Protein AF-M0MUR0-F1 (afdb_monomer_lite)

Structure (mmCIF, N/CA/C/O backbone):
data_AF-M0MUR0-F1
#
_entry.id   AF-M0MUR0-F1
#
loop_
_atom_site.group_PDB
_atom_site.id
_atom_site.type_symbol
_atom_site.label_atom_id
_atom_site.label_alt_id
_atom_site.label_comp_id
_atom_site.label_asym_id
_atom_site.label_entity_id
_atom_site.label_seq_id
_atom_site.pdbx_PDB_ins_code
_atom_site.Cartn_x
_atom_site.Cartn_y
_atom_site.Cartn_z
_atom_site.occupancy
_atom_site.B_iso_or_equiv
_atom_site.auth_seq_id
_atom_site.auth_comp_id
_atom_site.auth_asym_id
_atom_site.auth_atom_id
_atom_site.pdbx_PDB_model_num
ATOM 1 N N . MET A 1 1 ? 17.598 -5.494 -8.082 1.00 53.75 1 MET A N 1
ATOM 2 C CA . MET A 1 1 ? 16.829 -6.664 -7.593 1.00 53.75 1 MET A CA 1
ATOM 3 C C . MET A 1 1 ? 15.725 -6.942 -8.624 1.00 53.75 1 MET A C 1
ATOM 5 O O . MET A 1 1 ? 15.616 -6.169 -9.564 1.00 53.75 1 MET A O 1
ATOM 9 N N . GLY A 1 2 ? 14.998 -8.063 -8.595 1.00 64.81 2 GLY A N 1
ATOM 10 C CA . GLY A 1 2 ? 13.947 -8.349 -9.597 1.00 64.81 2 GLY A CA 1
ATOM 11 C C . GLY A 1 2 ? 12.565 -7.883 -9.129 1.00 64.81 2 GLY A C 1
ATOM 12 O O . GLY A 1 2 ? 12.301 -7.934 -7.931 1.00 64.81 2 GLY A O 1
ATOM 13 N N . ILE A 1 3 ? 11.683 -7.473 -10.050 1.00 72.69 3 ILE A N 1
ATOM 14 C CA . ILE A 1 3 ? 10.266 -7.203 -9.737 1.00 72.69 3 ILE A CA 1
ATOM 15 C C . ILE A 1 3 ? 9.633 -8.487 -9.191 1.00 72.69 3 ILE A C 1
ATOM 17 O O . ILE A 1 3 ? 9.778 -9.545 -9.808 1.00 72.69 3 ILE A O 1
ATOM 21 N N . ARG A 1 4 ? 8.939 -8.404 -8.051 1.00 80.81 4 ARG A N 1
ATOM 22 C CA . ARG A 1 4 ? 8.220 -9.555 -7.498 1.00 80.81 4 ARG A CA 1
ATOM 23 C C . ARG A 1 4 ? 7.003 -9.872 -8.363 1.00 80.81 4 ARG A C 1
ATOM 25 O O . ARG A 1 4 ? 6.283 -8.973 -8.785 1.00 80.81 4 ARG A O 1
ATOM 32 N N . GLU A 1 5 ? 6.771 -11.159 -8.608 1.00 84.50 5 GLU A N 1
ATOM 33 C CA . GLU A 1 5 ? 5.604 -11.620 -9.375 1.00 84.50 5 GLU A CA 1
ATOM 34 C C . GLU A 1 5 ? 4.337 -11.735 -8.518 1.00 84.50 5 GLU A C 1
ATOM 36 O O . GLU A 1 5 ? 3.237 -11.794 -9.062 1.00 84.50 5 GLU A O 1
ATOM 41 N N . THR A 1 6 ? 4.474 -11.740 -7.187 1.00 90.75 6 THR A N 1
ATOM 42 C CA . THR A 1 6 ? 3.337 -11.787 -6.262 1.00 90.75 6 THR A CA 1
ATOM 43 C C . THR A 1 6 ? 2.451 -10.547 -6.438 1.00 90.75 6 THR A C 1
ATOM 45 O O . THR A 1 6 ? 2.978 -9.426 -6.405 1.00 90.75 6 THR A O 1
ATOM 48 N N . PRO A 1 7 ? 1.129 -10.705 -6.612 1.00 92.94 7 PRO A N 1
ATOM 49 C CA . PRO A 1 7 ? 0.198 -9.580 -6.662 1.00 92.94 7 PRO A CA 1
ATOM 50 C C . PRO A 1 7 ? 0.280 -8.703 -5.393 1.00 92.94 7 PRO A C 1
ATOM 52 O O . PRO A 1 7 ? 0.527 -9.243 -4.312 1.00 92.94 7 PRO A O 1
ATOM 55 N N . PRO A 1 8 ? 0.131 -7.366 -5.486 1.00 93.75 8 PRO A N 1
ATOM 56 C CA . PRO A 1 8 ? 0.186 -6.473 -4.322 1.00 93.75 8 PRO A CA 1
ATOM 57 C C . PRO A 1 8 ? -0.798 -6.837 -3.200 1.00 93.75 8 PRO A C 1
ATOM 59 O O . PRO A 1 8 ? -0.445 -6.764 -2.024 1.00 93.75 8 PRO A O 1
ATOM 62 N N . GLU A 1 9 ? -2.000 -7.287 -3.551 1.00 94.56 9 GLU A N 1
ATOM 63 C CA . GLU A 1 9 ? -3.059 -7.687 -2.622 1.00 94.56 9 GLU A CA 1
ATOM 64 C C . GLU A 1 9 ? -2.659 -8.871 -1.724 1.00 94.56 9 GLU A C 1
ATOM 66 O O . GLU A 1 9 ? -3.087 -8.955 -0.572 1.00 94.56 9 GLU A O 1
ATOM 71 N N . ASP A 1 10 ? -1.766 -9.737 -2.210 1.00 96.31 10 ASP A N 1
ATOM 72 C CA . ASP A 1 10 ? -1.272 -10.912 -1.486 1.00 96.31 10 ASP A CA 1
ATOM 73 C C . ASP A 1 10 ? -0.056 -10.596 -0.596 1.00 96.31 10 ASP A C 1
ATOM 75 O O . ASP A 1 10 ? 0.392 -11.448 0.178 1.00 96.31 10 ASP A O 1
ATOM 79 N N . LEU A 1 11 ? 0.505 -9.384 -0.687 1.00 94.12 11 LEU A N 1
ATOM 80 C CA . LEU A 1 11 ? 1.650 -8.971 0.123 1.00 94.12 11 LEU A CA 1
ATOM 81 C C . LEU A 1 11 ? 1.224 -8.525 1.520 1.00 94.12 11 LEU A C 1
ATOM 83 O O . LEU A 1 11 ? 0.257 -7.773 1.706 1.00 94.12 11 LEU A O 1
ATOM 87 N N . ALA A 1 12 ? 2.021 -8.900 2.524 1.00 94.88 12 ALA A N 1
ATOM 88 C CA . ALA A 1 12 ? 1.883 -8.313 3.847 1.00 94.88 12 ALA A CA 1
ATOM 89 C C . ALA A 1 12 ? 2.206 -6.810 3.794 1.00 94.88 12 ALA A C 1
ATOM 91 O O . ALA A 1 12 ? 3.040 -6.368 3.006 1.00 94.88 12 ALA A O 1
ATOM 92 N N . GLU A 1 13 ? 1.600 -6.010 4.674 1.00 92.56 13 GLU A N 1
ATOM 93 C CA . GLU A 1 13 ? 1.769 -4.546 4.680 1.00 92.56 13 GLU A CA 1
ATOM 94 C C . GLU A 1 13 ? 3.247 -4.121 4.694 1.00 92.56 13 GLU A C 1
ATOM 96 O O . GLU A 1 13 ? 3.681 -3.302 3.889 1.00 92.56 13 GLU A O 1
ATOM 101 N N . ARG A 1 14 ? 4.065 -4.753 5.544 1.00 93.81 14 ARG A N 1
ATOM 102 C CA . ARG A 1 14 ? 5.508 -4.473 5.604 1.00 93.81 14 ARG A CA 1
ATOM 103 C C . ARG A 1 14 ? 6.234 -4.783 4.296 1.00 93.81 14 ARG A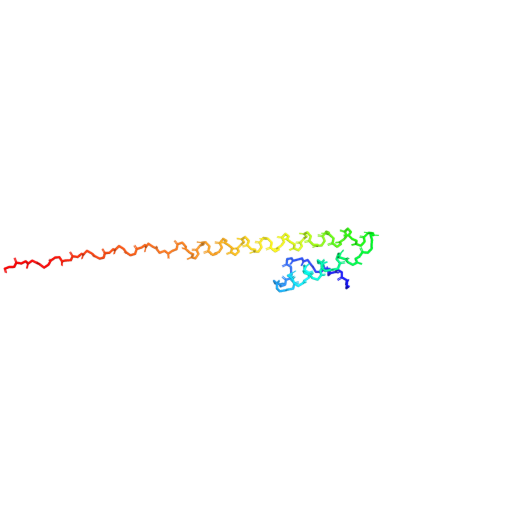 C 1
ATOM 105 O O . ARG A 1 14 ? 7.198 -4.099 3.973 1.00 93.81 14 ARG A O 1
ATOM 112 N N . GLU A 1 15 ? 5.810 -5.816 3.580 1.00 94.19 15 GLU A N 1
ATOM 113 C CA . GLU A 1 15 ? 6.425 -6.238 2.321 1.00 94.19 15 GLU A CA 1
ATOM 114 C C . GLU A 1 15 ? 6.026 -5.314 1.174 1.00 94.19 15 GLU A C 1
ATOM 116 O O . GLU A 1 15 ? 6.880 -4.970 0.362 1.00 94.19 15 GLU A O 1
ATOM 121 N N . LEU A 1 16 ? 4.764 -4.879 1.165 1.00 94.00 16 LEU A N 1
ATOM 122 C CA . LEU A 1 16 ? 4.199 -3.903 0.239 1.00 94.00 16 LEU A CA 1
ATOM 123 C C . LEU A 1 16 ? 4.968 -2.572 0.311 1.00 94.00 16 LEU A C 1
ATOM 125 O O . LEU A 1 16 ? 5.463 -2.074 -0.699 1.00 94.00 16 LEU A O 1
ATOM 129 N N . PHE A 1 17 ? 5.142 -2.035 1.526 1.00 92.88 17 PHE A N 1
ATOM 130 C CA . PHE A 1 17 ? 5.903 -0.803 1.746 1.00 92.88 17 PHE A CA 1
ATOM 131 C C . PHE A 1 17 ? 7.395 -0.970 1.449 1.00 92.88 17 PHE A C 1
ATOM 133 O O . PHE A 1 17 ? 7.990 -0.079 0.845 1.00 92.88 17 PHE A O 1
ATOM 140 N N . ALA A 1 18 ? 8.002 -2.091 1.853 1.00 93.06 18 ALA A N 1
ATOM 141 C CA . ALA A 1 18 ? 9.412 -2.350 1.574 1.00 93.06 18 ALA A CA 1
ATOM 142 C C . ALA A 1 18 ? 9.679 -2.394 0.065 1.00 93.06 18 ALA A C 1
ATOM 144 O O . ALA A 1 18 ? 10.571 -1.699 -0.407 1.00 93.06 18 ALA A O 1
ATOM 145 N N . GLU A 1 19 ? 8.865 -3.134 -0.693 1.00 92.38 19 GLU A N 1
ATOM 146 C CA . GLU A 1 19 ? 9.008 -3.216 -2.147 1.00 92.38 19 GLU A CA 1
ATOM 147 C C . GLU A 1 19 ? 8.797 -1.848 -2.805 1.00 92.38 19 GLU A C 1
ATOM 149 O O . GLU A 1 19 ? 9.563 -1.458 -3.681 1.00 92.38 19 GLU A O 1
ATOM 154 N N . PHE A 1 20 ? 7.803 -1.073 -2.365 1.00 91.25 20 PHE A N 1
ATOM 155 C CA . PHE A 1 20 ? 7.579 0.264 -2.908 1.00 91.25 20 PHE A CA 1
ATOM 156 C C . PHE A 1 20 ? 8.793 1.191 -2.716 1.00 91.25 20 PHE A C 1
ATOM 158 O O . PHE A 1 20 ? 9.201 1.869 -3.662 1.00 91.25 20 PHE A O 1
ATOM 165 N N . VAL A 1 21 ? 9.3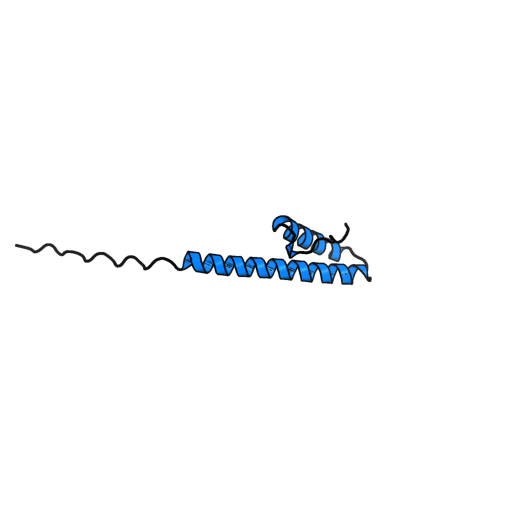89 1.198 -1.519 1.00 90.00 21 VAL A N 1
ATOM 166 C CA . VAL A 1 21 ? 10.574 2.016 -1.204 1.00 90.00 21 VAL A CA 1
ATOM 167 C C . VAL A 1 21 ? 11.804 1.536 -1.972 1.00 90.00 21 VAL A C 1
ATOM 169 O O . VAL A 1 21 ? 12.477 2.353 -2.594 1.00 90.00 21 VAL A O 1
ATOM 172 N N . GLU A 1 22 ? 12.059 0.226 -1.993 1.00 88.62 22 GLU A N 1
ATOM 173 C CA . GLU A 1 22 ? 13.155 -0.370 -2.770 1.00 88.62 22 GLU A CA 1
AT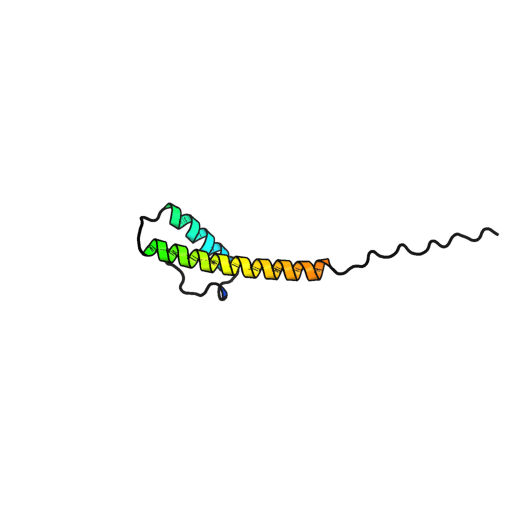OM 174 C C . GLU A 1 22 ? 13.057 0.033 -4.242 1.00 88.62 22 GLU A C 1
ATOM 176 O O . GLU A 1 22 ? 14.040 0.448 -4.858 1.00 88.62 22 GLU A O 1
ATOM 181 N N . LEU A 1 23 ? 11.846 -0.025 -4.800 1.00 86.62 23 LEU A N 1
ATOM 182 C CA . LEU A 1 23 ? 11.630 0.392 -6.168 1.00 86.62 23 LEU A CA 1
ATOM 183 C C . LEU A 1 23 ? 11.916 1.884 -6.330 1.00 86.62 23 LEU A C 1
ATOM 185 O O . LEU A 1 23 ? 12.587 2.216 -7.298 1.00 86.62 23 LEU A O 1
ATOM 189 N N . LEU A 1 24 ? 11.456 2.781 -5.448 1.00 82.25 24 LEU A N 1
ATOM 190 C CA . LEU A 1 24 ? 11.742 4.224 -5.546 1.00 82.25 24 LEU A CA 1
ATOM 191 C C . LEU A 1 24 ? 13.244 4.526 -5.644 1.00 82.25 24 LEU A C 1
ATOM 193 O O . LEU A 1 24 ? 13.636 5.317 -6.511 1.00 82.25 24 LEU A O 1
ATOM 197 N N . ASP A 1 25 ? 14.061 3.855 -4.836 1.00 77.31 25 ASP A N 1
ATOM 198 C CA . ASP A 1 25 ? 15.518 4.003 -4.860 1.00 77.31 25 ASP A CA 1
ATOM 199 C C . ASP A 1 25 ? 16.107 3.529 -6.203 1.00 77.31 25 ASP A C 1
ATOM 201 O O . ASP A 1 25 ? 16.899 4.241 -6.821 1.00 77.31 25 ASP A O 1
ATOM 205 N N . GLU A 1 26 ? 15.630 2.405 -6.752 1.00 70.75 26 GLU A N 1
ATOM 206 C CA . GLU A 1 26 ? 16.121 1.876 -8.035 1.00 70.75 26 GLU A CA 1
ATOM 207 C C . GLU A 1 26 ? 15.808 2.779 -9.253 1.00 70.75 26 GLU A C 1
ATOM 209 O O . GLU A 1 26 ? 16.556 2.753 -10.232 1.00 70.75 26 GLU A O 1
ATOM 214 N N . SER A 1 27 ? 14.759 3.627 -9.242 1.00 59.56 27 SER A N 1
ATOM 215 C CA . SER A 1 27 ? 14.560 4.577 -10.374 1.00 59.56 27 SER A CA 1
ATOM 216 C C . SER A 1 27 ? 15.618 5.655 -10.460 1.00 59.56 27 SER A C 1
ATOM 218 O O . SER A 1 27 ? 15.790 6.218 -11.537 1.00 59.56 27 SER A O 1
ATOM 220 N N . ALA A 1 28 ? 16.268 5.994 -9.348 1.00 60.47 28 ALA A N 1
ATOM 221 C CA . ALA A 1 28 ? 17.303 7.014 -9.372 1.00 60.47 28 ALA A CA 1
ATOM 222 C C . ALA A 1 28 ? 18.549 6.525 -10.133 1.00 60.47 28 ALA A C 1
ATOM 224 O O . ALA A 1 28 ? 19.318 7.344 -10.632 1.00 60.47 28 ALA A O 1
ATOM 225 N N . GLU A 1 29 ? 18.717 5.203 -10.256 1.00 60.00 29 GLU A N 1
ATOM 226 C CA . GLU A 1 29 ? 19.922 4.561 -10.788 1.00 60.00 29 GLU A CA 1
ATOM 227 C C . GLU A 1 29 ? 19.717 3.837 -12.135 1.00 60.00 29 GLU A C 1
ATOM 229 O O . GLU A 1 29 ? 20.692 3.398 -12.743 1.00 60.00 29 GLU A O 1
ATOM 234 N N . SER A 1 30 ? 18.481 3.693 -12.636 1.00 57.03 30 SER A N 1
ATOM 235 C CA . SER A 1 30 ? 18.201 2.851 -13.813 1.00 57.03 30 SER A CA 1
ATOM 236 C C . SER A 1 30 ? 18.285 3.604 -15.152 1.00 57.03 30 SER A C 1
ATOM 238 O O . SER A 1 30 ? 17.534 4.547 -15.401 1.00 57.03 30 SER A O 1
ATOM 240 N N . GLU A 1 31 ? 19.172 3.153 -16.049 1.00 57.31 31 GLU A N 1
ATOM 241 C CA . GLU A 1 31 ? 19.276 3.625 -17.439 1.00 57.31 31 GLU A CA 1
ATOM 242 C C . GLU A 1 31 ? 18.067 3.172 -18.294 1.00 57.31 31 GLU A C 1
ATOM 244 O O . GLU A 1 31 ? 17.596 2.036 -18.212 1.00 57.31 31 GLU A O 1
ATOM 249 N N . ALA A 1 32 ? 17.553 4.095 -19.115 1.00 58.22 32 ALA A N 1
ATOM 250 C CA . ALA A 1 32 ? 16.246 4.050 -19.779 1.00 58.22 32 ALA A CA 1
ATOM 251 C C . ALA A 1 32 ? 15.969 2.797 -20.644 1.00 58.22 32 ALA A C 1
ATOM 253 O O . ALA A 1 32 ? 16.774 2.415 -21.496 1.00 58.22 32 ALA A O 1
ATOM 254 N N . GLY A 1 33 ? 14.767 2.210 -20.507 1.00 66.06 33 GLY A N 1
ATOM 255 C CA . GLY A 1 33 ? 14.317 1.081 -21.333 1.00 66.06 33 GLY A CA 1
ATOM 256 C C . GLY A 1 33 ? 12.997 0.416 -20.902 1.00 66.06 33 GLY A C 1
ATOM 257 O O . GLY A 1 33 ? 12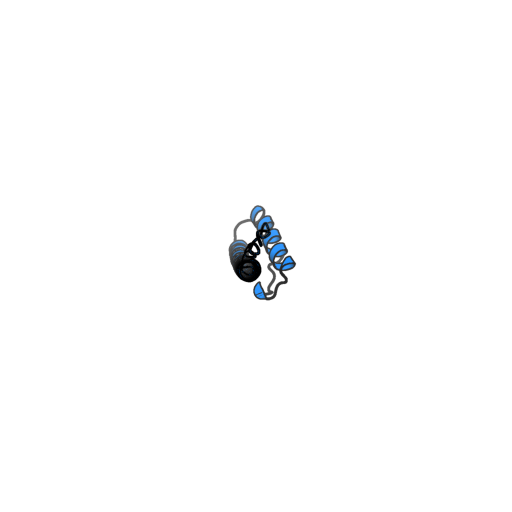.257 0.922 -20.063 1.00 66.06 33 GLY A O 1
ATOM 258 N N . TYR A 1 34 ? 12.699 -0.758 -21.480 1.00 58.84 34 TYR A N 1
ATOM 259 C CA . TYR A 1 34 ? 11.506 -1.588 -21.198 1.00 58.84 34 TYR A CA 1
ATOM 260 C C . TYR A 1 34 ? 11.385 -2.020 -19.719 1.00 58.84 34 TYR A C 1
ATOM 262 O O . TYR A 1 34 ? 10.282 -2.236 -19.215 1.00 58.84 34 TYR A O 1
ATOM 270 N N . SER A 1 35 ? 12.512 -2.091 -19.007 1.00 75.81 35 SER A N 1
ATOM 271 C CA . SER A 1 35 ? 12.589 -2.297 -17.556 1.00 75.81 35 SER A CA 1
ATOM 272 C C . SER A 1 35 ? 11.916 -1.166 -16.776 1.00 75.81 35 SER A C 1
ATOM 274 O O . SER A 1 35 ? 11.148 -1.430 -15.858 1.00 75.81 35 SER A O 1
ATOM 276 N N . GLU A 1 36 ? 12.119 0.086 -17.181 1.00 79.25 36 GLU A N 1
ATOM 277 C CA . GLU A 1 36 ? 11.589 1.261 -16.486 1.00 79.25 36 GLU A CA 1
ATOM 278 C C . GLU A 1 36 ? 10.054 1.332 -16.563 1.00 79.25 36 GLU A C 1
ATOM 280 O O . GLU A 1 36 ? 9.385 1.668 -15.586 1.00 79.25 36 GLU A O 1
ATOM 285 N N . ALA A 1 37 ? 9.472 0.962 -17.709 1.00 83.75 37 ALA A N 1
ATOM 286 C CA . ALA A 1 37 ? 8.020 0.900 -17.874 1.00 83.75 37 ALA A CA 1
ATOM 287 C C . ALA A 1 37 ? 7.385 -0.151 -16.950 1.00 83.75 37 ALA A C 1
ATOM 289 O O . ALA A 1 37 ? 6.365 0.122 -16.318 1.00 83.75 37 ALA A O 1
ATOM 290 N N . ARG A 1 38 ? 8.013 -1.327 -16.819 1.00 84.69 38 ARG A N 1
ATOM 291 C CA . ARG A 1 38 ? 7.564 -2.360 -15.876 1.00 84.69 38 ARG A CA 1
ATOM 292 C C . ARG A 1 38 ? 7.714 -1.932 -14.421 1.00 84.69 38 ARG A C 1
ATOM 294 O O . ARG A 1 38 ? 6.802 -2.174 -13.638 1.00 84.69 38 ARG A O 1
ATOM 301 N N . LEU A 1 39 ? 8.817 -1.273 -14.070 1.00 86.38 39 LEU A N 1
ATOM 302 C CA . LEU A 1 39 ? 9.031 -0.750 -12.718 1.00 86.38 39 LEU A CA 1
ATOM 303 C C . LEU A 1 39 ? 7.985 0.317 -12.366 1.00 86.38 39 LEU A C 1
ATOM 305 O O . LEU A 1 39 ? 7.422 0.282 -11.276 1.00 86.38 39 LEU A O 1
ATOM 309 N N . ARG A 1 40 ? 7.662 1.229 -13.297 1.00 87.25 40 ARG A N 1
ATOM 310 C CA . ARG A 1 40 ? 6.585 2.215 -13.100 1.00 87.25 40 ARG A CA 1
ATOM 311 C C . ARG A 1 40 ? 5.223 1.559 -12.913 1.00 87.25 40 ARG A C 1
ATOM 313 O O . ARG A 1 40 ? 4.507 1.959 -12.003 1.00 87.25 40 ARG A O 1
ATOM 320 N N . ALA A 1 41 ? 4.879 0.582 -13.754 1.00 90.00 41 ALA A N 1
ATOM 321 C CA . ALA A 1 41 ? 3.614 -0.141 -13.635 1.00 90.00 41 ALA A CA 1
ATOM 322 C C . ALA A 1 41 ? 3.507 -0.809 -12.259 1.00 90.00 41 ALA A C 1
ATOM 324 O O . ALA A 1 41 ? 2.569 -0.537 -11.519 1.00 90.00 41 ALA A O 1
ATOM 325 N N . ARG A 1 42 ? 4.549 -1.544 -11.852 1.00 92.19 42 ARG A N 1
ATOM 326 C CA . ARG A 1 42 ? 4.582 -2.194 -10.542 1.00 92.19 42 ARG A CA 1
ATOM 327 C C . ARG A 1 42 ? 4.422 -1.206 -9.386 1.00 92.19 42 ARG A C 1
ATOM 329 O O . ARG A 1 42 ? 3.699 -1.488 -8.440 1.00 92.19 42 ARG A O 1
ATOM 336 N N . ARG A 1 43 ? 5.075 -0.042 -9.447 1.00 91.56 43 ARG A N 1
ATOM 337 C CA . ARG A 1 43 ? 4.909 0.995 -8.415 1.00 91.56 43 ARG A CA 1
ATOM 338 C C . ARG A 1 43 ? 3.500 1.551 -8.355 1.00 91.56 43 ARG A C 1
ATOM 340 O O . ARG A 1 43 ? 3.036 1.840 -7.261 1.00 91.56 43 ARG A O 1
ATOM 347 N N . ALA A 1 44 ? 2.861 1.749 -9.505 1.00 93.25 44 ALA A N 1
ATOM 348 C CA . ALA A 1 44 ? 1.484 2.217 -9.550 1.00 93.25 44 ALA A CA 1
ATOM 349 C C . ALA A 1 44 ? 0.552 1.202 -8.877 1.00 93.25 44 ALA A C 1
ATOM 351 O O . ALA A 1 44 ? -0.261 1.601 -8.050 1.00 93.25 44 ALA A O 1
ATOM 352 N N . ASP A 1 45 ? 0.744 -0.091 -9.152 1.00 95.25 45 ASP A N 1
ATOM 353 C CA . ASP A 1 45 ? -0.046 -1.163 -8.542 1.00 95.25 45 ASP A CA 1
ATOM 354 C C . ASP A 1 45 ? 0.170 -1.227 -7.018 1.00 95.25 45 ASP A C 1
ATOM 356 O O . ASP A 1 45 ? -0.789 -1.281 -6.253 1.00 95.25 45 ASP A O 1
ATOM 360 N N . LEU A 1 46 ? 1.427 -1.141 -6.557 1.00 95.25 46 LEU A N 1
ATOM 361 C CA . LEU A 1 46 ? 1.749 -1.093 -5.124 1.00 95.25 46 LEU A CA 1
ATOM 362 C C . LEU A 1 46 ? 1.141 0.140 -4.438 1.00 95.25 46 LEU A C 1
ATOM 364 O O . LEU A 1 46 ? 0.617 0.029 -3.335 1.00 95.25 46 LEU A O 1
ATOM 368 N N . LEU A 1 47 ? 1.203 1.313 -5.075 1.00 95.25 47 LEU A N 1
ATOM 369 C CA . LEU A 1 47 ? 0.625 2.546 -4.534 1.00 95.25 47 LEU A CA 1
ATOM 370 C C . LEU A 1 47 ? -0.896 2.488 -4.433 1.00 95.25 47 LEU A C 1
ATOM 372 O O . LEU A 1 47 ? -1.441 2.997 -3.456 1.00 95.25 47 LEU A O 1
ATOM 376 N N . ALA A 1 48 ? -1.562 1.898 -5.426 1.00 96.88 48 ALA A N 1
ATOM 377 C CA . ALA A 1 48 ? -3.007 1.718 -5.404 1.00 96.88 48 ALA A CA 1
ATOM 378 C C . ALA A 1 48 ? -3.421 0.861 -4.199 1.00 96.88 48 ALA A C 1
ATOM 380 O O . ALA A 1 48 ? -4.217 1.309 -3.380 1.00 96.88 48 ALA A O 1
ATOM 381 N N . GLU A 1 49 ? -2.777 -0.294 -4.013 1.00 97.69 49 GLU A N 1
ATOM 382 C CA . GLU A 1 49 ? -3.051 -1.183 -2.879 1.00 97.69 49 GLU A CA 1
ATOM 383 C C . GLU A 1 49 ? -2.747 -0.522 -1.522 1.00 97.69 49 GLU A C 1
ATOM 385 O O . GLU A 1 49 ? -3.511 -0.665 -0.566 1.00 97.69 49 GLU A O 1
ATOM 390 N N . ILE A 1 50 ? -1.648 0.242 -1.415 1.00 96.19 50 ILE A N 1
ATOM 391 C CA . ILE A 1 50 ? -1.348 1.029 -0.206 1.00 96.19 50 ILE A CA 1
ATOM 392 C C . ILE A 1 50 ? -2.491 2.012 0.082 1.00 96.19 50 ILE A C 1
ATOM 394 O O . ILE A 1 50 ? -2.928 2.124 1.228 1.00 96.19 50 ILE A O 1
ATOM 398 N N . GLY A 1 51 ? -2.964 2.725 -0.943 1.00 96.50 51 GLY A N 1
ATOM 399 C CA . GLY A 1 51 ? -4.062 3.683 -0.834 1.00 96.50 51 GLY A CA 1
ATOM 400 C C . GLY A 1 51 ? -5.354 3.035 -0.343 1.00 96.50 51 GLY A C 1
ATOM 401 O O . GLY A 1 51 ? -5.921 3.498 0.647 1.00 96.50 51 GLY A O 1
ATOM 402 N N . ASP A 1 52 ? -5.758 1.926 -0.961 1.00 97.38 52 ASP A N 1
ATOM 403 C CA . ASP A 1 52 ? -6.986 1.200 -0.617 1.00 97.38 52 ASP A CA 1
ATOM 404 C C . ASP A 1 52 ? -6.963 0.707 0.842 1.00 97.38 52 ASP A C 1
ATOM 406 O O . ASP A 1 52 ? -7.943 0.844 1.584 1.00 97.38 52 ASP A O 1
ATOM 410 N N . ARG A 1 53 ? -5.816 0.192 1.310 1.00 96.50 53 ARG A N 1
ATOM 411 C CA . ARG A 1 53 ? -5.645 -0.226 2.713 1.00 96.50 53 ARG A CA 1
ATOM 412 C C . ARG A 1 53 ? -5.725 0.949 3.684 1.00 96.50 53 ARG A C 1
ATOM 414 O O . ARG A 1 53 ? -6.318 0.811 4.756 1.00 96.50 53 ARG A O 1
ATOM 421 N N . LEU A 1 54 ? -5.140 2.096 3.335 1.00 96.06 54 LEU A N 1
ATOM 422 C CA . LEU A 1 54 ? -5.202 3.301 4.165 1.00 96.06 54 LEU A CA 1
ATOM 423 C C . LEU A 1 54 ? -6.630 3.848 4.256 1.00 96.06 54 LEU A C 1
ATOM 425 O O . LEU A 1 54 ? -7.078 4.165 5.357 1.00 96.06 54 LEU A O 1
ATOM 429 N N . GLU A 1 55 ? -7.371 3.884 3.148 1.00 96.88 55 GLU A N 1
ATOM 430 C CA . GLU A 1 55 ? -8.776 4.305 3.142 1.00 96.88 55 GLU A CA 1
ATOM 431 C C . GLU A 1 55 ? -9.636 3.386 4.024 1.00 96.88 55 GLU A C 1
ATOM 433 O O . GLU A 1 55 ? -10.417 3.857 4.858 1.00 96.88 55 GLU A O 1
ATOM 438 N N . ALA A 1 56 ? -9.438 2.068 3.929 1.00 95.19 56 ALA A N 1
ATOM 439 C CA . ALA A 1 56 ? -10.124 1.105 4.787 1.00 95.19 56 ALA A CA 1
ATOM 440 C C . ALA A 1 56 ? -9.804 1.315 6.281 1.00 95.19 56 ALA A C 1
ATOM 442 O O . ALA A 1 56 ? -10.701 1.243 7.131 1.00 95.19 56 ALA A O 1
ATOM 443 N N . LEU A 1 57 ? -8.544 1.614 6.619 1.00 93.62 57 LEU A N 1
ATOM 444 C CA . LEU A 1 57 ? -8.128 1.925 7.990 1.00 93.62 57 LEU A CA 1
ATOM 445 C C . LEU A 1 57 ? -8.738 3.237 8.498 1.00 93.62 57 LEU A C 1
ATOM 447 O O . LEU A 1 57 ? -9.173 3.304 9.651 1.00 93.62 57 LEU A O 1
ATOM 451 N N . GLU A 1 58 ? -8.813 4.273 7.664 1.00 95.00 58 GLU A N 1
ATOM 452 C CA . GLU A 1 58 ? -9.451 5.546 8.012 1.00 95.00 58 GLU A CA 1
ATOM 453 C C . GLU A 1 58 ? -10.960 5.391 8.236 1.00 95.00 58 GLU A C 1
ATOM 455 O O . GLU A 1 58 ? -11.509 5.939 9.204 1.00 95.00 58 GLU A O 1
ATOM 460 N N . ALA A 1 59 ? -11.626 4.586 7.407 1.00 94.75 59 ALA A N 1
ATOM 461 C CA . ALA A 1 59 ? -13.029 4.235 7.586 1.00 94.75 59 ALA A CA 1
ATOM 462 C C . ALA A 1 59 ? -13.247 3.482 8.910 1.00 94.75 59 ALA A C 1
ATOM 464 O O . ALA A 1 59 ? -14.109 3.861 9.709 1.00 94.75 59 ALA A O 1
ATOM 465 N N . ALA A 1 60 ? -12.418 2.475 9.202 1.00 93.12 60 ALA A N 1
ATOM 466 C CA . ALA A 1 60 ? -12.471 1.737 10.464 1.00 93.12 60 ALA A CA 1
ATOM 467 C C . ALA A 1 60 ? -12.223 2.648 11.679 1.00 93.12 60 ALA A C 1
ATOM 469 O O . ALA A 1 60 ? -12.955 2.591 12.670 1.00 93.12 60 ALA A O 1
ATOM 470 N N . ARG A 1 61 ? -11.236 3.549 11.593 1.00 91.81 61 ARG A N 1
ATOM 471 C CA . ARG A 1 61 ? -10.944 4.543 12.634 1.00 91.81 61 ARG A CA 1
ATOM 472 C C . ARG A 1 61 ? -12.136 5.465 12.886 1.00 91.81 61 ARG A C 1
ATOM 474 O O . ARG A 1 61 ? -12.429 5.774 14.039 1.00 91.81 61 ARG A O 1
ATOM 481 N N . SER A 1 62 ? -12.822 5.893 11.830 1.00 91.56 62 SER A N 1
ATOM 482 C CA . SER A 1 62 ? -13.986 6.781 11.924 1.00 91.56 62 SER A CA 1
ATOM 483 C C . SER A 1 62 ? -15.164 6.118 12.640 1.00 91.56 62 SER A C 1
ATOM 485 O O . SER A 1 62 ? -15.829 6.764 13.448 1.00 91.56 62 SER A O 1
ATOM 487 N N . LEU A 1 63 ? -15.377 4.817 12.422 1.00 90.56 63 LEU A N 1
ATOM 488 C CA . LEU A 1 63 ? -16.399 4.044 13.137 1.00 90.56 63 LEU A CA 1
ATOM 489 C C . LEU A 1 63 ? -16.107 3.942 14.640 1.00 90.56 63 LEU A C 1
ATOM 491 O O . LEU A 1 63 ? -17.022 4.047 15.453 1.00 90.56 63 LEU A O 1
ATOM 495 N N . ILE A 1 64 ? -14.835 3.776 15.014 1.00 86.81 64 ILE A N 1
ATOM 496 C CA . ILE A 1 64 ? -14.412 3.670 16.419 1.00 86.81 64 ILE A CA 1
ATOM 497 C C . ILE A 1 64 ? -14.437 5.042 17.115 1.00 86.81 64 ILE A C 1
ATOM 499 O O . ILE A 1 64 ? -14.811 5.142 18.280 1.00 86.81 64 ILE A O 1
ATOM 503 N N . GLY A 1 65 ? -14.066 6.116 16.410 1.00 72.62 65 GLY A N 1
ATOM 504 C CA . GLY A 1 65 ? -14.059 7.482 16.946 1.00 72.62 65 GLY A CA 1
ATOM 505 C C . GLY A 1 65 ? -15.446 8.120 17.117 1.00 72.62 65 GLY A C 1
ATOM 506 O O . GLY A 1 65 ? -15.545 9.174 17.738 1.00 72.62 65 GLY A O 1
ATOM 507 N N . GLY A 1 66 ? -16.504 7.506 16.576 1.00 61.41 66 GLY A N 1
ATOM 508 C CA . GLY A 1 66 ? -17.867 8.046 16.549 1.00 61.41 66 GLY A CA 1
ATOM 509 C C . GLY A 1 66 ? -18.794 7.626 17.698 1.00 61.41 66 GLY A C 1
ATOM 510 O O . GLY A 1 66 ? -19.956 8.029 17.699 1.00 61.41 66 GLY A O 1
ATOM 511 N N . THR A 1 67 ? -18.345 6.829 18.673 1.00 58.97 67 THR A N 1
ATOM 512 C CA . THR A 1 67 ? -19.216 6.343 19.760 1.00 58.97 67 THR A CA 1
ATOM 513 C C . THR A 1 67 ? -18.864 6.945 21.114 1.00 58.97 67 THR A C 1
ATOM 515 O O . THR A 1 67 ? -18.063 6.402 21.873 1.00 58.97 67 THR A O 1
ATOM 518 N N . GLY A 1 68 ? -19.544 8.040 21.436 1.00 54.41 68 GLY A N 1
ATOM 519 C CA . GLY A 1 68 ? -19.717 8.530 22.796 1.00 54.41 68 GLY A CA 1
ATOM 520 C C . GLY A 1 68 ? -20.578 9.790 22.782 1.00 54.41 68 GLY A C 1
ATOM 521 O O . GLY A 1 68 ? -20.046 10.837 22.421 1.00 54.41 68 GLY A O 1
ATOM 522 N N . PRO A 1 69 ? -21.881 9.744 23.134 1.00 60.69 69 PRO A N 1
ATOM 523 C CA . PRO A 1 69 ? -22.547 10.971 23.547 1.00 60.69 69 PRO A CA 1
ATOM 524 C C . PRO A 1 69 ? -21.741 11.545 24.715 1.00 60.69 69 PRO A C 1
ATOM 526 O O . PRO A 1 69 ? -21.384 10.810 25.641 1.00 60.69 69 PRO A O 1
ATOM 529 N N . GLU A 1 70 ? -21.408 12.834 24.648 1.00 63.09 70 GLU A N 1
ATOM 530 C CA . GLU A 1 70 ? -20.894 13.565 25.804 1.00 63.09 70 GLU A CA 1
ATOM 531 C C . GLU A 1 70 ? -21.840 13.262 26.979 1.00 63.09 70 GLU A C 1
ATOM 533 O O . GLU A 1 70 ? -23.056 13.406 26.807 1.00 63.09 70 GLU A O 1
ATOM 538 N N . PRO A 1 71 ? -21.353 12.730 28.117 1.00 65.88 71 PRO A N 1
ATOM 539 C CA . PRO A 1 71 ? -22.237 12.418 29.226 1.00 65.88 71 PRO A CA 1
ATOM 540 C C . PRO A 1 71 ? -22.908 13.721 29.650 1.00 65.88 71 PRO A C 1
ATOM 542 O O . PRO A 1 71 ? -22.226 14.654 30.078 1.00 65.88 71 PRO A O 1
ATOM 545 N N . GLU A 1 72 ? -24.233 13.788 29.494 1.00 70.38 72 GLU A N 1
ATOM 546 C CA . GLU A 1 72 ? -25.022 14.919 29.971 1.00 70.38 72 GLU A CA 1
ATOM 547 C C . GLU A 1 72 ? -24.629 15.176 31.433 1.00 70.38 72 GLU A C 1
ATOM 549 O O . GLU A 1 72 ? -24.628 14.234 32.239 1.00 70.38 72 GLU A O 1
ATOM 554 N N . PRO A 1 73 ? -24.227 16.409 31.795 1.00 70.94 73 PRO A N 1
ATOM 555 C CA . PRO A 1 73 ? -23.856 16.703 33.166 1.00 70.94 73 PRO A CA 1
ATOM 556 C C . PRO A 1 73 ? -25.051 16.367 34.058 1.00 70.94 73 PRO A C 1
ATOM 558 O O . PRO A 1 73 ? -26.148 16.885 33.853 1.00 70.94 73 PRO A O 1
ATOM 561 N N . ALA A 1 74 ? -24.833 15.470 35.025 1.00 75.81 74 ALA A N 1
ATOM 562 C CA . ALA A 1 74 ? -25.881 15.012 35.928 1.00 75.81 74 ALA A CA 1
ATOM 563 C C . ALA A 1 74 ? -26.636 16.218 36.523 1.00 75.81 74 ALA A C 1
ATOM 565 O O . ALA A 1 74 ? -25.987 17.200 36.915 1.00 75.81 74 ALA A O 1
ATOM 566 N N . PRO A 1 75 ? -27.981 16.171 36.601 1.00 75.94 75 PRO A N 1
ATOM 567 C CA . PRO A 1 75 ? -28.760 17.270 37.148 1.00 75.94 75 PRO A CA 1
ATOM 568 C C . PRO A 1 75 ? -28.266 17.574 38.564 1.00 75.94 75 PRO A C 1
ATOM 570 O O . PRO A 1 75 ? -28.237 16.703 39.435 1.00 75.94 75 PRO A O 1
ATOM 573 N N . ARG A 1 76 ? -27.822 18.815 38.788 1.00 75.69 76 ARG A N 1
ATOM 574 C CA . ARG A 1 76 ? -27.423 19.272 40.120 1.00 75.69 76 ARG A CA 1
ATOM 575 C C . ARG A 1 76 ? -28.679 19.329 40.980 1.00 75.69 76 ARG A C 1
ATOM 577 O O . ARG A 1 76 ? -29.519 20.198 40.779 1.00 75.69 76 ARG A O 1
ATOM 584 N N . HIS A 1 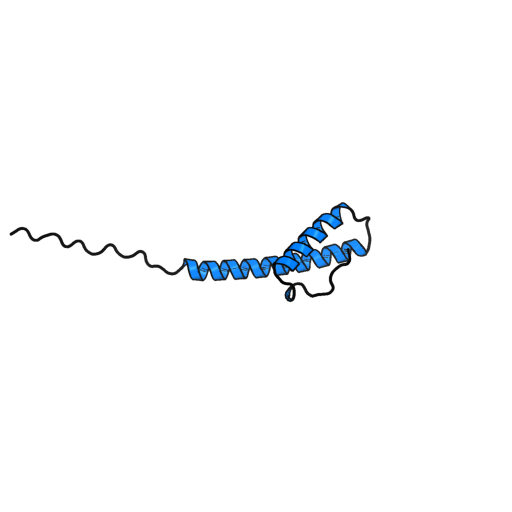77 ? -28.799 18.408 41.931 1.00 74.81 77 HIS A N 1
ATOM 585 C CA . HIS A 1 77 ? -29.754 18.551 43.021 1.00 74.81 77 HIS A CA 1
ATOM 586 C C . HIS A 1 77 ? -29.300 19.727 43.889 1.00 74.81 77 HIS A C 1
ATOM 588 O O . HIS A 1 77 ? -28.316 19.624 44.623 1.00 74.81 77 HIS A O 1
ATOM 594 N N . GLU A 1 78 ? -29.978 20.864 43.755 1.00 72.81 78 GLU A N 1
ATOM 595 C CA . GLU A 1 78 ? -29.842 21.960 44.708 1.00 72.81 78 GLU A CA 1
ATOM 596 C C . GLU A 1 78 ? -30.379 21.480 46.066 1.00 72.81 78 GLU A C 1
ATOM 598 O O . GLU A 1 78 ? -31.452 20.873 46.112 1.00 72.81 78 GLU A O 1
ATOM 603 N N . PRO A 1 79 ? -29.642 21.677 47.172 1.00 68.00 79 PRO A N 1
ATOM 604 C CA . PRO A 1 79 ? -30.145 21.309 48.483 1.00 68.00 79 PRO A CA 1
ATOM 605 C C . PRO A 1 79 ? -31.328 22.219 48.828 1.00 68.00 79 PRO A C 1
ATOM 607 O O . PRO A 1 79 ? -31.173 23.438 48.894 1.00 68.00 79 PRO A O 1
ATOM 610 N N . GLU A 1 80 ? -32.505 21.626 49.048 1.00 67.38 80 GLU A N 1
ATOM 611 C CA . GLU A 1 80 ? -33.653 22.338 49.611 1.00 67.38 80 GLU A CA 1
ATOM 612 C C . GLU A 1 80 ? -33.252 22.912 50.973 1.00 67.38 80 GLU A C 1
ATOM 614 O O . GLU A 1 80 ? -32.945 22.185 51.921 1.00 67.38 80 GLU A O 1
ATOM 619 N N . VAL A 1 81 ? -33.205 24.241 51.042 1.00 64.75 81 VAL A N 1
ATOM 620 C CA . VAL A 1 81 ? -32.949 24.980 52.274 1.00 64.75 81 VAL A CA 1
ATOM 621 C C . VAL A 1 81 ? -34.243 24.961 53.082 1.00 64.75 81 VAL A C 1
ATOM 623 O O . VAL A 1 81 ? -35.228 25.577 52.675 1.00 64.75 81 VAL A O 1
ATOM 626 N N . ASN A 1 82 ? -34.239 24.224 54.192 1.00 57.06 82 ASN A N 1
ATOM 627 C CA . ASN A 1 82 ? -35.272 24.287 55.228 1.00 57.06 82 ASN A CA 1
ATOM 628 C C . ASN A 1 82 ? -34.851 25.277 56.316 1.00 57.06 82 ASN A C 1
ATOM 630 O O . ASN A 1 82 ? -33.675 25.194 56.743 1.00 57.06 82 ASN A O 1
#

Foldseek 3Di:
DDDDPDQLVPDDPVRLVVLLVVLV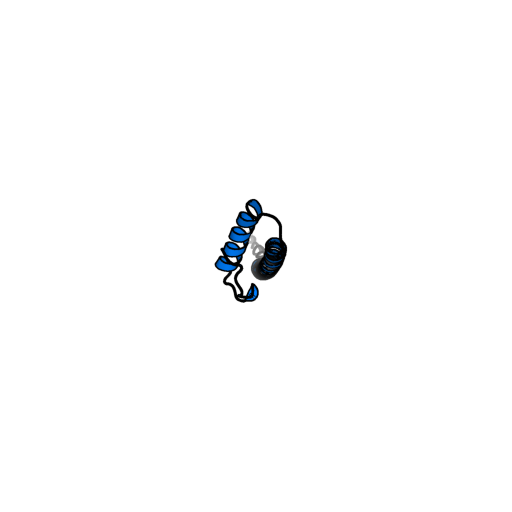VVVVPDDDDPVVVVSVVSNVRSVVSVVVVVVVVVVVVCVVVPDDDPPDPPPDDDDPDD

Secondary structure (DSSP, 8-state):
-PPP-S-GGGS-HHHHHHHHHHHHHHHHHPPSSHHHHHHHHHHHHHHHHHHHHHHHHHHHHHHHHT-----PPPP-------

Sequence (82 aa):
MGIRETPPEDLAERELFAEFVELLDESAESEAGYSEARLRARRADLLAEIGDRLEALEAARSLIGGTGPEPEPAPRHEPEVN

pLDDT: mean 81.68, std 13.97, range [53.75, 97.69]

Organism: NCBI:txid1227456

Radius of gyration: 25.41 Å; chains: 1; bounding box: 55×37×77 Å